Protein AF-A0A3B9VN60-F1 (afdb_monomer_lite)

Secondary structure (DSSP, 8-state):
--TT--SEE--BTTS--HHHHHHHHHTT-EE-BB--TT-HHHHHHHHHHT-S-B--S-HHHHHHHHHTT--

Foldseek 3Di:
DPPVPAQADEEALVDDALVVCVVQVVVNYQYAYEDCEVPLPSLVSCVVSPHPYYDDPDVVVSVVSVVVVVD

Structure (mmCIF, N/CA/C/O backbone):
data_AF-A0A3B9VN60-F1
#
_entry.id   AF-A0A3B9VN60-F1
#
loop_
_atom_site.group_PDB
_atom_site.id
_atom_site.type_symbol
_atom_site.label_atom_id
_atom_site.label_alt_id
_atom_site.label_comp_id
_atom_site.label_asym_id
_atom_site.label_entity_id
_atom_site.label_seq_id
_atom_site.pdbx_PDB_ins_code
_atom_site.Cartn_x
_atom_site.Cartn_y
_atom_site.Cartn_z
_atom_site.occupancy
_atom_site.B_iso_or_equiv
_atom_site.auth_seq_id
_atom_site.auth_comp_id
_atom_site.auth_asym_id
_atom_site.auth_atom_id
_atom_site.pdbx_PDB_model_num
ATOM 1 N N . ALA A 1 1 ? -16.204 4.098 13.044 1.00 53.44 1 ALA A N 1
ATOM 2 C CA . ALA A 1 1 ? -16.644 3.601 11.725 1.00 53.44 1 ALA A CA 1
ATOM 3 C C . ALA 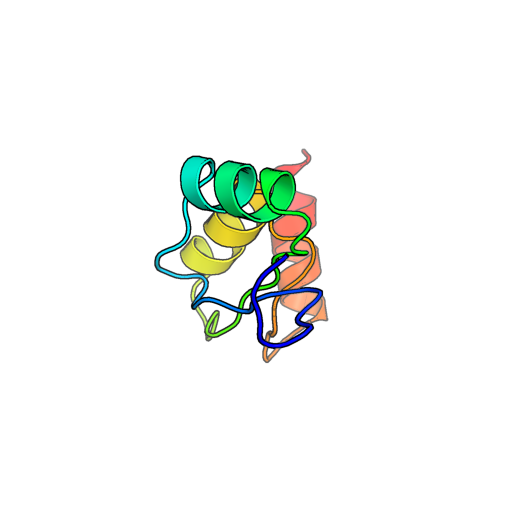A 1 1 ? -17.127 4.774 10.880 1.00 53.44 1 ALA A C 1
ATOM 5 O O . ALA A 1 1 ? -17.862 5.614 11.395 1.00 53.44 1 ALA A O 1
ATOM 6 N N . THR A 1 2 ? -16.701 4.879 9.619 1.00 55.16 2 THR A N 1
ATOM 7 C CA . THR A 1 2 ? -17.293 5.855 8.692 1.00 55.16 2 THR A CA 1
ATOM 8 C C . THR A 1 2 ? -18.761 5.476 8.485 1.00 55.16 2 THR A C 1
ATOM 10 O O . THR A 1 2 ? -19.090 4.297 8.369 1.00 55.16 2 THR A O 1
ATOM 13 N N . LYS A 1 3 ? -19.667 6.457 8.451 1.00 74.31 3 LYS A N 1
ATOM 14 C CA . LYS A 1 3 ? -21.123 6.235 8.300 1.00 74.31 3 LYS A CA 1
ATOM 15 C C . LYS A 1 3 ? -21.518 5.518 6.990 1.00 74.31 3 LYS A C 1
ATOM 17 O O . LYS A 1 3 ? -22.686 5.232 6.782 1.00 74.31 3 LYS A O 1
ATOM 22 N N . LEU A 1 4 ? -20.542 5.238 6.125 1.00 85.12 4 LEU A N 1
ATOM 23 C CA . LEU A 1 4 ? -20.670 4.581 4.827 1.00 85.12 4 LEU A CA 1
ATOM 24 C C . LEU A 1 4 ? -20.457 3.055 4.884 1.00 85.12 4 LEU A C 1
ATOM 26 O O . LEU A 1 4 ? -20.534 2.406 3.849 1.00 85.12 4 LEU A O 1
ATOM 30 N N . GLY A 1 5 ? -20.141 2.479 6.052 1.00 89.00 5 GLY A N 1
ATOM 31 C CA . GLY A 1 5 ? -19.926 1.030 6.190 1.00 89.00 5 GLY A CA 1
ATOM 32 C C . GLY A 1 5 ? -18.645 0.513 5.520 1.00 89.00 5 GLY A C 1
ATOM 33 O O . GLY A 1 5 ? -18.548 -0.665 5.192 1.00 89.00 5 GLY A O 1
ATOM 34 N N . LEU A 1 6 ? -17.659 1.388 5.295 1.00 90.50 6 LEU A N 1
ATOM 35 C CA . LEU A 1 6 ? -16.413 1.026 4.620 1.00 90.50 6 LEU A CA 1
ATOM 36 C C . LEU A 1 6 ? -15.433 0.350 5.584 1.00 90.50 6 LEU A C 1
ATOM 38 O O . LEU A 1 6 ? -15.203 0.840 6.689 1.00 90.50 6 LEU A O 1
ATOM 42 N N . SER A 1 7 ? -14.793 -0.720 5.114 1.00 94.06 7 SER A N 1
ATOM 43 C CA . SER A 1 7 ? -13.714 -1.433 5.812 1.00 94.06 7 SER A CA 1
ATOM 44 C C . SER A 1 7 ? -12.317 -1.112 5.265 1.00 94.06 7 SER A C 1
ATOM 46 O O . SER A 1 7 ? -11.317 -1.613 5.778 1.00 94.06 7 SER A O 1
ATOM 48 N N . GLY A 1 8 ? -12.212 -0.269 4.233 1.00 95.19 8 GLY A N 1
ATOM 49 C CA . GLY A 1 8 ? -10.923 0.125 3.678 1.00 95.19 8 GLY A CA 1
ATOM 50 C C . GLY A 1 8 ? -10.977 1.285 2.692 1.00 95.19 8 GLY A C 1
ATOM 51 O O . GLY A 1 8 ? -12.038 1.647 2.185 1.00 95.19 8 GLY A O 1
ATOM 52 N N . ILE A 1 9 ? -9.806 1.862 2.434 1.00 95.38 9 ILE A N 1
ATOM 53 C CA . ILE A 1 9 ? -9.599 2.981 1.507 1.00 95.38 9 ILE A CA 1
ATOM 54 C C . ILE A 1 9 ? -8.378 2.737 0.619 1.00 95.38 9 ILE A C 1
ATOM 56 O O . ILE A 1 9 ? -7.451 2.011 0.984 1.00 95.38 9 ILE A O 1
ATOM 60 N N . TYR A 1 10 ? -8.397 3.360 -0.560 1.00 96.44 10 TYR A N 1
ATOM 61 C CA . TYR A 1 10 ? -7.439 3.109 -1.634 1.00 96.44 10 TYR A CA 1
ATOM 62 C C . TYR A 1 10 ? -6.892 4.440 -2.177 1.00 96.44 10 TYR A C 1
ATOM 64 O O . TYR A 1 10 ? -7.290 4.864 -3.260 1.00 96.44 10 TYR A O 1
ATOM 72 N N . PRO A 1 11 ? -6.053 5.184 -1.431 1.00 96.81 11 PRO A N 1
ATOM 73 C CA . PRO A 1 11 ? -5.430 6.410 -1.932 1.00 96.81 11 PRO A CA 1
ATOM 74 C C . PRO A 1 11 ? -4.357 6.148 -3.003 1.00 96.81 11 PRO A C 1
ATOM 76 O O . PRO A 1 11 ? -3.783 5.063 -3.101 1.00 96.81 11 PRO A O 1
ATOM 79 N N . ASN A 1 12 ? -4.022 7.182 -3.777 1.00 96.75 12 ASN A N 1
ATOM 80 C CA . ASN A 1 12 ? -2.916 7.121 -4.732 1.00 96.75 12 ASN A CA 1
ATOM 81 C C . ASN A 1 12 ? -1.561 6.959 -4.008 1.00 96.75 12 ASN A C 1
ATOM 83 O O . ASN A 1 12 ? -1.231 7.715 -3.090 1.00 96.75 12 ASN A O 1
ATOM 87 N N . ALA A 1 13 ? -0.751 6.002 -4.459 1.00 96.38 13 ALA A N 1
ATOM 88 C CA . ALA A 1 13 ? 0.519 5.605 -3.859 1.00 96.38 13 ALA A CA 1
ATOM 89 C C . ALA A 1 13 ? 1.579 6.717 -3.821 1.00 96.38 13 ALA A C 1
ATOM 91 O O . ALA A 1 13 ? 2.465 6.698 -2.966 1.00 96.38 13 ALA A O 1
ATOM 92 N N . GLY A 1 14 ? 1.499 7.705 -4.715 1.00 92.56 14 GLY A N 1
ATOM 93 C CA . GLY A 1 14 ? 2.453 8.809 -4.782 1.00 92.56 14 GLY A CA 1
ATOM 94 C C . GLY A 1 14 ? 2.376 9.776 -3.597 1.00 92.56 14 GLY A C 1
ATOM 95 O O . GLY A 1 14 ? 3.338 10.502 -3.350 1.00 92.56 14 GLY A O 1
ATOM 96 N N . ARG A 1 15 ? 1.262 9.785 -2.850 1.00 90.12 15 ARG A N 1
ATOM 97 C CA . ARG A 1 15 ? 0.970 10.809 -1.827 1.00 90.12 15 ARG A CA 1
ATOM 98 C C . ARG A 1 15 ? 0.787 10.271 -0.411 1.00 90.12 15 ARG A C 1
ATOM 100 O O . ARG A 1 15 ? 0.521 11.051 0.498 1.00 90.12 15 ARG A O 1
ATOM 107 N N . VAL A 1 16 ? 0.920 8.962 -0.212 1.00 93.81 16 VAL A N 1
ATOM 108 C CA . VAL A 1 16 ? 0.715 8.357 1.107 1.00 93.81 16 VAL A CA 1
ATOM 109 C C . VAL A 1 16 ? 1.910 8.549 2.035 1.00 93.81 16 VAL A C 1
ATOM 111 O O . VAL A 1 16 ? 3.069 8.551 1.611 1.00 93.81 16 VAL A O 1
ATOM 114 N N . THR A 1 17 ? 1.610 8.667 3.324 1.00 95.25 17 THR A N 1
ATOM 115 C CA . THR A 1 17 ? 2.581 8.769 4.416 1.00 95.25 17 THR A CA 1
ATOM 116 C C . THR A 1 17 ? 2.272 7.751 5.510 1.00 95.25 17 THR A C 1
ATOM 118 O O . THR A 1 17 ? 1.128 7.324 5.669 1.00 95.25 17 THR A O 1
ATOM 121 N N . LYS A 1 18 ? 3.275 7.410 6.328 1.00 95.62 18 LYS A N 1
ATOM 122 C CA . LYS A 1 18 ? 3.094 6.519 7.484 1.00 95.62 18 LYS A CA 1
ATOM 123 C C . LYS A 1 18 ? 2.053 7.052 8.477 1.00 95.62 18 LYS A C 1
ATOM 125 O O . LYS A 1 18 ? 1.255 6.273 8.976 1.00 95.62 18 LYS A O 1
ATOM 130 N N . LYS A 1 19 ? 2.008 8.371 8.717 1.00 95.81 19 LYS A N 1
ATOM 131 C CA . LYS A 1 19 ? 1.006 8.980 9.608 1.00 95.81 19 LYS A CA 1
ATOM 132 C C . LYS A 1 19 ? -0.418 8.718 9.111 1.00 95.81 19 LYS A C 1
ATOM 134 O O . LYS A 1 19 ? -1.241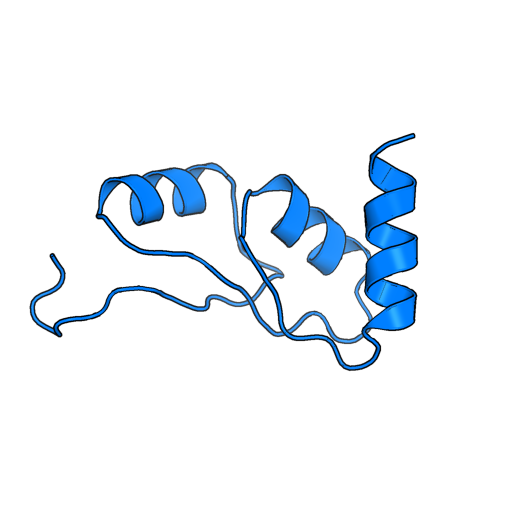 8.241 9.876 1.00 95.81 19 LYS A O 1
ATOM 139 N N . GLN A 1 20 ? -0.687 8.973 7.829 1.00 95.12 20 GLN A N 1
ATOM 140 C CA . GLN A 1 20 ? -2.014 8.741 7.241 1.00 95.12 20 GLN A CA 1
ATOM 141 C C . GLN A 1 20 ? -2.429 7.266 7.308 1.00 95.12 20 GLN A C 1
ATOM 143 O O . GLN A 1 20 ? -3.598 6.971 7.534 1.00 95.12 20 GLN A O 1
ATOM 148 N N . MET A 1 21 ? -1.474 6.347 7.134 1.00 95.38 21 MET A N 1
ATOM 149 C CA . MET A 1 21 ? -1.712 4.907 7.274 1.00 95.38 21 MET A CA 1
ATOM 150 C C . MET A 1 21 ? -2.083 4.551 8.712 1.00 95.38 21 MET A C 1
ATOM 152 O O . MET A 1 21 ? -3.092 3.891 8.935 1.00 95.38 21 MET A O 1
ATOM 156 N N . THR A 1 22 ? -1.316 5.039 9.690 1.00 96.12 22 THR A N 1
ATOM 157 C CA . THR A 1 22 ? -1.613 4.846 11.114 1.00 96.12 22 THR A CA 1
ATOM 158 C C . THR A 1 22 ? -2.983 5.406 11.483 1.00 96.12 22 THR A C 1
ATOM 160 O O . THR A 1 22 ? -3.765 4.703 12.112 1.00 96.12 22 THR A O 1
ATOM 163 N N . ASP A 1 23 ? -3.301 6.633 11.067 1.00 96.06 23 ASP A N 1
ATOM 164 C CA . ASP A 1 23 ? -4.583 7.269 11.381 1.00 96.06 23 ASP A CA 1
ATOM 165 C C . ASP A 1 23 ? -5.765 6.460 10.805 1.00 96.06 23 ASP A C 1
ATOM 167 O O . ASP A 1 23 ? -6.756 6.224 11.497 1.00 9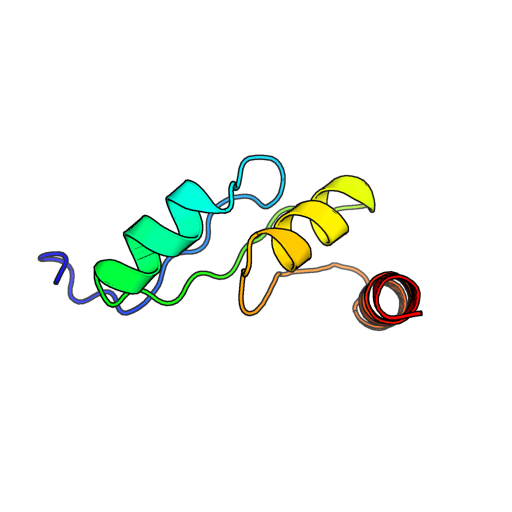6.06 23 ASP A O 1
ATOM 171 N N . ALA A 1 24 ? -5.654 5.985 9.557 1.00 95.00 24 ALA A N 1
ATOM 172 C CA . ALA A 1 24 ? -6.687 5.171 8.916 1.00 95.00 24 ALA A CA 1
ATOM 173 C C . ALA A 1 24 ? -6.836 3.789 9.574 1.00 95.00 24 ALA A C 1
ATOM 175 O O . ALA A 1 24 ? -7.957 3.366 9.865 1.00 95.00 24 ALA A O 1
ATOM 176 N N . ASN A 1 25 ? -5.721 3.119 9.872 1.00 95.00 25 ASN A N 1
ATOM 177 C CA . ASN A 1 25 ? -5.725 1.827 10.557 1.00 95.00 25 ASN A CA 1
ATOM 178 C C . ASN A 1 25 ? -6.346 1.944 11.960 1.00 95.00 25 ASN A C 1
ATOM 180 O O . ASN A 1 25 ? -7.185 1.123 12.324 1.00 95.00 25 ASN A O 1
ATOM 184 N N . SER A 1 26 ? -6.019 2.999 12.716 1.00 95.44 26 SER A N 1
ATOM 185 C CA . SER A 1 26 ? -6.626 3.292 14.026 1.00 95.44 26 SER A CA 1
ATOM 186 C C . SER A 1 26 ? -8.132 3.560 13.943 1.00 95.44 26 SER A C 1
ATOM 188 O O . SER A 1 26 ? -8.856 3.331 14.908 1.00 95.44 26 SER A O 1
ATOM 190 N N . ALA A 1 27 ? -8.629 4.009 12.787 1.00 94.06 27 ALA A N 1
ATOM 191 C CA . ALA A 1 27 ? -10.058 4.161 12.520 1.00 94.06 27 ALA A CA 1
ATOM 192 C C . ALA A 1 27 ? -10.750 2.849 12.085 1.00 94.06 27 ALA A C 1
ATOM 194 O O . ALA A 1 27 ? -11.953 2.861 11.800 1.00 94.06 27 ALA A O 1
ATOM 195 N N . GLY A 1 28 ? -10.013 1.734 12.031 1.00 93.69 28 GLY A N 1
ATOM 196 C CA . GLY A 1 28 ? -10.497 0.418 11.609 1.00 93.69 28 GLY A CA 1
ATOM 197 C C . GLY A 1 28 ? -10.513 0.209 10.093 1.00 93.69 28 GLY A C 1
ATOM 198 O O . GLY A 1 28 ? -11.183 -0.703 9.616 1.00 93.69 28 GLY A O 1
ATOM 199 N N . LEU A 1 29 ? -9.820 1.056 9.325 1.00 95.31 29 LEU A N 1
ATOM 200 C CA . LEU A 1 29 ? -9.762 0.953 7.868 1.00 95.31 29 LEU A CA 1
ATOM 201 C C . LEU A 1 29 ? -8.502 0.219 7.424 1.00 95.31 29 LEU A C 1
ATOM 203 O O . LEU A 1 29 ? -7.396 0.578 7.811 1.00 95.31 29 LEU A O 1
ATOM 207 N N . VAL A 1 30 ? -8.658 -0.743 6.520 1.00 96.44 30 VAL A N 1
ATOM 208 C CA . VAL A 1 30 ? -7.539 -1.326 5.778 1.00 96.44 30 VAL A CA 1
ATOM 209 C C . VAL A 1 30 ? -7.120 -0.375 4.658 1.00 96.44 30 VAL A C 1
ATOM 211 O O . VAL A 1 30 ? -7.952 0.034 3.845 1.00 96.44 30 VAL A O 1
ATOM 214 N N . VAL A 1 31 ? -5.827 -0.060 4.558 1.00 97.25 31 VAL A N 1
ATOM 215 C CA . VAL A 1 31 ? -5.317 0.803 3.483 1.00 97.25 31 VAL A CA 1
ATOM 216 C C . VAL A 1 31 ? -4.564 0.006 2.422 1.00 97.25 31 VAL A C 1
ATOM 218 O O . VAL A 1 31 ? -3.556 -0.647 2.696 1.00 97.25 31 VAL A O 1
ATOM 221 N N . ARG A 1 32 ? -5.030 0.115 1.178 1.00 97.81 32 ARG A N 1
ATOM 222 C CA . ARG A 1 32 ? -4.309 -0.294 -0.040 1.00 97.81 32 ARG A CA 1
ATOM 223 C C . ARG A 1 32 ? -4.037 0.946 -0.889 1.00 97.81 32 ARG A C 1
ATOM 225 O O . ARG A 1 32 ? -4.505 2.024 -0.552 1.00 97.81 32 ARG A O 1
ATOM 232 N N . THR A 1 33 ? -3.274 0.848 -1.968 1.00 97.94 33 THR A N 1
ATOM 233 C CA . THR A 1 33 ? -3.033 2.001 -2.852 1.00 97.94 33 THR A CA 1
ATOM 234 C C . THR A 1 33 ? -3.229 1.670 -4.326 1.00 97.94 33 THR A C 1
ATOM 236 O O . THR A 1 33 ? -3.443 0.519 -4.698 1.00 97.94 33 THR A O 1
ATOM 239 N N . TRP A 1 34 ? -3.173 2.691 -5.175 1.00 97.19 34 TRP A N 1
ATOM 240 C CA . TRP A 1 34 ? -3.163 2.552 -6.632 1.00 97.19 34 TRP A CA 1
ATOM 241 C C . TRP A 1 34 ? -2.265 3.611 -7.276 1.00 97.19 34 TRP A C 1
ATOM 243 O O . TRP A 1 34 ? -1.748 4.495 -6.591 1.00 97.19 34 TRP A O 1
ATOM 253 N N . GLY A 1 35 ? -2.091 3.542 -8.596 1.00 95.62 35 GLY A N 1
ATOM 254 C CA . GLY A 1 35 ? -1.378 4.574 -9.357 1.00 95.62 35 GLY A CA 1
ATOM 255 C C . GLY A 1 35 ? 0.137 4.505 -9.193 1.00 95.62 35 GLY A C 1
ATOM 256 O O . GLY A 1 35 ? 0.789 5.533 -9.023 1.00 95.62 35 GLY A O 1
ATOM 257 N N . ILE A 1 36 ? 0.680 3.284 -9.192 1.00 96.31 36 ILE A N 1
ATOM 258 C CA . ILE A 1 36 ? 2.126 3.044 -9.213 1.00 96.31 36 ILE A CA 1
ATOM 259 C C . ILE A 1 36 ? 2.719 3.383 -10.582 1.00 96.31 36 ILE A C 1
ATOM 261 O O . ILE A 1 36 ? 3.792 3.992 -10.620 1.00 96.31 36 ILE A O 1
ATOM 265 N N . ASP A 1 37 ? 2.027 3.015 -11.671 1.00 89.75 37 ASP A N 1
ATOM 266 C CA . ASP A 1 37 ? 2.532 3.138 -13.047 1.00 89.75 37 ASP A CA 1
ATOM 267 C C . ASP A 1 37 ? 3.966 2.552 -13.107 1.00 89.75 37 ASP A C 1
ATOM 269 O O . ASP A 1 37 ? 4.232 1.470 -12.574 1.00 89.75 37 ASP A O 1
ATOM 273 N N . ASN A 1 38 ? 4.935 3.290 -13.641 1.00 89.50 38 ASN A N 1
ATOM 274 C CA . ASN A 1 38 ? 6.339 2.896 -13.706 1.00 89.50 38 ASN A CA 1
ATOM 275 C C . ASN A 1 38 ? 7.191 3.420 -12.528 1.00 89.50 38 ASN A C 1
ATOM 277 O O . ASN A 1 38 ? 8.420 3.279 -12.516 1.00 89.50 38 ASN A O 1
ATOM 281 N N . SER A 1 39 ? 6.572 4.020 -11.505 1.00 94.94 39 SER A N 1
ATOM 282 C CA . SER A 1 39 ? 7.281 4.680 -10.405 1.00 94.94 39 SER A CA 1
ATOM 283 C C . SER A 1 39 ? 7.720 3.707 -9.309 1.00 94.94 39 SER A C 1
ATOM 285 O O . SER A 1 39 ? 7.013 3.440 -8.332 1.00 94.94 39 SER A O 1
ATOM 287 N N . LYS A 1 40 ? 8.982 3.261 -9.387 1.00 95.19 40 LYS A N 1
ATOM 288 C CA . LYS A 1 40 ? 9.623 2.491 -8.301 1.00 95.19 40 LYS A CA 1
ATOM 289 C C . LYS A 1 40 ? 9.587 3.244 -6.964 1.00 95.19 40 LYS A C 1
ATOM 291 O O . LYS A 1 40 ? 9.492 2.625 -5.907 1.00 95.19 40 LYS A O 1
ATOM 296 N N . ALA A 1 41 ? 9.677 4.575 -6.992 1.00 95.06 41 ALA A N 1
ATOM 297 C CA . ALA A 1 41 ? 9.620 5.404 -5.791 1.00 95.06 41 ALA A CA 1
ATOM 298 C C . ALA A 1 41 ? 8.230 5.369 -5.135 1.00 95.06 41 ALA A C 1
ATOM 300 O O . ALA A 1 41 ? 8.149 5.246 -3.913 1.00 95.06 41 ALA A O 1
ATOM 301 N N . ALA A 1 42 ? 7.151 5.418 -5.925 1.00 96.31 42 ALA A N 1
ATOM 302 C CA . ALA A 1 42 ? 5.787 5.287 -5.413 1.00 96.31 42 ALA A CA 1
ATOM 303 C C . ALA A 1 42 ? 5.544 3.895 -4.810 1.00 96.31 42 ALA A C 1
ATOM 305 O O . ALA A 1 42 ? 5.008 3.800 -3.707 1.00 96.31 42 ALA A O 1
ATOM 306 N N . LEU A 1 43 ? 6.030 2.831 -5.463 1.00 97.06 43 LEU A N 1
ATOM 307 C CA . LEU A 1 43 ? 5.946 1.461 -4.938 1.00 97.06 43 LEU A CA 1
ATOM 308 C C . LEU A 1 43 ? 6.644 1.325 -3.585 1.00 97.06 43 LEU A C 1
ATOM 310 O O . LEU A 1 43 ? 6.049 0.862 -2.611 1.00 97.06 43 LEU A O 1
ATOM 314 N N . ARG A 1 44 ? 7.885 1.812 -3.495 1.00 95.62 44 ARG A N 1
ATOM 315 C 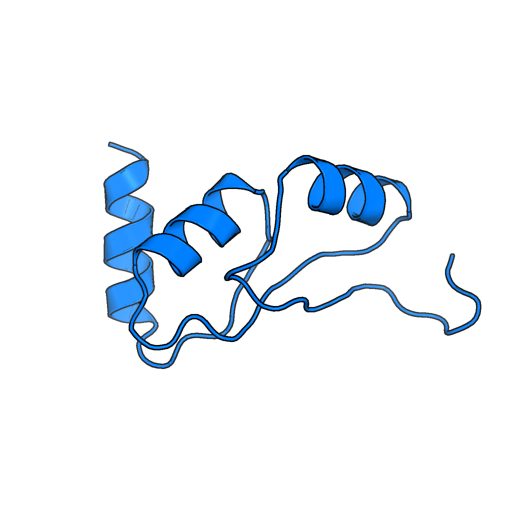CA . ARG A 1 44 ? 8.655 1.816 -2.244 1.00 95.62 44 ARG A CA 1
ATOM 316 C C . ARG A 1 44 ? 7.975 2.645 -1.160 1.00 95.62 44 ARG A C 1
ATOM 318 O O . ARG A 1 44 ? 7.952 2.222 -0.008 1.00 95.62 44 ARG A O 1
ATOM 325 N N . ARG A 1 45 ? 7.420 3.810 -1.509 1.00 95.50 45 ARG A N 1
ATOM 326 C CA . ARG A 1 45 ? 6.691 4.678 -0.574 1.00 95.50 45 ARG A CA 1
ATOM 327 C C . ARG A 1 45 ? 5.457 3.979 -0.020 1.00 95.50 45 ARG A C 1
ATOM 329 O O . ARG A 1 45 ? 5.286 3.979 1.196 1.00 95.50 45 ARG A O 1
ATOM 336 N N . ALA A 1 46 ? 4.627 3.388 -0.878 1.00 96.12 46 ALA A N 1
ATOM 337 C CA . ALA A 1 46 ? 3.423 2.676 -0.461 1.00 96.12 46 ALA A CA 1
ATOM 338 C C . ALA A 1 46 ? 3.765 1.520 0.487 1.00 96.12 46 ALA A C 1
ATOM 340 O O . ALA A 1 46 ? 3.213 1.452 1.585 1.00 96.12 46 ALA A O 1
ATOM 341 N N . TYR A 1 47 ? 4.745 0.693 0.109 1.00 95.38 47 TYR A N 1
ATOM 342 C CA . TYR A 1 47 ? 5.224 -0.418 0.930 1.00 95.38 47 TYR A CA 1
ATOM 343 C C . TYR A 1 47 ? 5.750 0.057 2.295 1.00 95.38 47 TYR A C 1
ATOM 345 O O . TYR A 1 47 ? 5.266 -0.376 3.337 1.00 95.38 47 TYR A O 1
ATOM 353 N N . ARG A 1 48 ? 6.679 1.025 2.317 1.00 94.81 48 ARG A N 1
ATOM 354 C CA . ARG A 1 48 ? 7.274 1.547 3.565 1.00 94.81 48 ARG A CA 1
ATOM 355 C C . ARG A 1 48 ? 6.285 2.301 4.452 1.00 94.81 48 ARG A C 1
ATOM 357 O O . ARG A 1 48 ? 6.500 2.393 5.657 1.00 94.81 48 ARG A O 1
ATOM 364 N N . SER A 1 49 ? 5.228 2.866 3.871 1.00 95.00 49 SER A N 1
ATOM 365 C CA . SER A 1 49 ? 4.179 3.543 4.639 1.00 95.00 49 SER A CA 1
ATOM 366 C C . SER A 1 49 ? 3.265 2.554 5.366 1.00 95.00 49 SER A C 1
ATOM 368 O O . SER A 1 49 ? 2.574 2.972 6.288 1.00 95.00 49 SER A O 1
ATOM 370 N N . GLY A 1 50 ? 3.289 1.265 5.002 1.00 94.56 50 GLY A N 1
ATOM 371 C CA . GLY A 1 50 ? 2.476 0.219 5.625 1.00 94.56 50 GLY A CA 1
ATOM 372 C C . GLY A 1 50 ? 1.177 -0.101 4.881 1.00 94.56 50 GLY A C 1
ATOM 373 O O . GLY A 1 50 ? 0.273 -0.676 5.479 1.00 94.56 50 GLY A O 1
ATOM 374 N N . ALA A 1 51 ? 1.060 0.264 3.598 1.00 96.12 51 ALA A N 1
ATOM 375 C CA . ALA A 1 51 ? -0.070 -0.178 2.784 1.00 96.12 51 ALA A CA 1
ATOM 376 C C . ALA A 1 51 ? -0.028 -1.705 2.612 1.00 96.12 51 ALA A C 1
ATOM 378 O O . ALA A 1 51 ? 1.013 -2.260 2.260 1.00 96.12 51 ALA A O 1
ATOM 379 N N . VAL A 1 52 ? -1.163 -2.3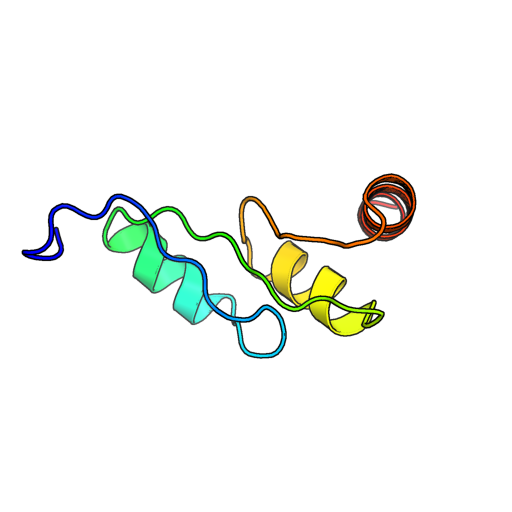84 2.797 1.00 96.12 52 VAL A N 1
ATOM 380 C CA . VAL A 1 52 ? -1.227 -3.861 2.743 1.00 96.12 52 VAL A CA 1
ATOM 381 C C . VAL A 1 52 ? -1.353 -4.418 1.321 1.00 96.12 52 VAL A C 1
ATOM 383 O O . VAL A 1 52 ? -1.464 -5.624 1.121 1.00 96.12 52 VAL A O 1
ATOM 386 N N . GLY A 1 53 ? -1.381 -3.546 0.315 1.00 95.88 53 GLY A N 1
ATOM 387 C CA . GLY A 1 53 ? -1.449 -3.920 -1.093 1.00 95.88 53 GLY A CA 1
ATOM 388 C C . GLY A 1 53 ? -1.510 -2.700 -2.003 1.00 95.88 53 GLY A C 1
ATOM 389 O O . GLY A 1 53 ? -1.836 -1.597 -1.559 1.00 95.88 53 GLY A O 1
ATOM 390 N N . THR A 1 54 ? -1.198 -2.890 -3.282 1.00 97.19 54 THR A N 1
ATOM 391 C CA . THR A 1 54 ? -1.304 -1.844 -4.301 1.00 97.19 54 THR A CA 1
ATOM 392 C C . THR A 1 54 ? -1.568 -2.443 -5.677 1.00 97.19 54 THR A C 1
ATOM 394 O O . THR A 1 54 ? -1.120 -3.556 -5.952 1.00 97.19 54 THR A O 1
ATOM 397 N N . THR A 1 55 ? -2.300 -1.736 -6.536 1.00 97.19 55 THR A N 1
ATOM 398 C CA . THR A 1 55 ? -2.443 -2.131 -7.945 1.00 97.19 55 THR A CA 1
ATOM 399 C C . THR A 1 55 ? -1.171 -1.789 -8.719 1.00 97.19 55 THR A C 1
ATOM 401 O O . THR A 1 55 ? -0.654 -0.675 -8.603 1.00 97.19 55 THR A O 1
ATOM 404 N N . VAL A 1 56 ? -0.706 -2.717 -9.549 1.00 96.50 56 VAL A N 1
ATOM 405 C CA . VAL A 1 56 ? 0.458 -2.556 -10.429 1.00 96.50 56 VAL A CA 1
ATOM 406 C C . VAL A 1 56 ? 0.170 -3.194 -11.778 1.00 96.50 56 VAL A C 1
ATOM 408 O O . VAL A 1 56 ? -0.502 -4.221 -11.833 1.00 96.50 56 VAL A O 1
ATOM 411 N N . ASP A 1 57 ? 0.747 -2.634 -12.836 1.00 94.69 57 ASP A N 1
ATOM 412 C CA . ASP A 1 57 ? 0.624 -3.203 -14.183 1.00 94.69 57 ASP A CA 1
ATOM 413 C C . ASP A 1 57 ? 1.496 -4.461 -14.341 1.00 94.69 57 ASP A C 1
ATOM 415 O O . ASP A 1 57 ? 1.165 -5.378 -15.087 1.00 94.69 57 ASP A O 1
ATOM 419 N N . TRP A 1 58 ? 2.599 -4.536 -13.582 1.00 94.50 58 TRP A N 1
ATOM 420 C CA . TRP A 1 58 ? 3.610 -5.595 -13.681 1.00 94.50 58 TRP A CA 1
ATOM 421 C C . TRP A 1 58 ? 3.889 -6.250 -12.313 1.00 94.50 58 TRP A C 1
ATOM 423 O O . TRP A 1 58 ? 4.870 -5.898 -11.646 1.00 94.50 58 TRP A O 1
ATOM 433 N N . PRO A 1 59 ? 3.057 -7.208 -11.859 1.00 95.31 59 PRO A N 1
ATOM 434 C CA . PRO A 1 59 ? 3.133 -7.764 -10.503 1.00 95.31 59 PRO A CA 1
ATOM 435 C C . PRO A 1 59 ? 4.449 -8.485 -10.182 1.00 95.31 59 PRO A C 1
ATOM 437 O O . PRO A 1 59 ? 4.982 -8.304 -9.088 1.00 95.31 59 PRO A O 1
ATOM 440 N N . ALA A 1 60 ? 5.018 -9.239 -11.129 1.00 96.25 60 ALA A N 1
ATOM 441 C CA . ALA A 1 60 ? 6.302 -9.922 -10.930 1.00 96.25 60 ALA A CA 1
ATOM 442 C C . ALA A 1 60 ? 7.441 -8.923 -10.649 1.00 96.25 60 ALA A C 1
ATOM 444 O O . ALA A 1 60 ? 8.128 -9.013 -9.635 1.00 96.25 60 ALA A O 1
ATOM 445 N N . LYS A 1 61 ? 7.551 -7.881 -11.481 1.00 94.81 61 LYS A N 1
ATOM 446 C CA . LYS A 1 61 ? 8.541 -6.806 -11.322 1.00 94.81 61 LYS A CA 1
ATOM 447 C C . LYS A 1 61 ? 8.351 -6.024 -10.020 1.00 94.81 61 LYS A C 1
ATOM 449 O O . LYS A 1 61 ? 9.322 -5.621 -9.383 1.00 94.81 61 LYS A O 1
A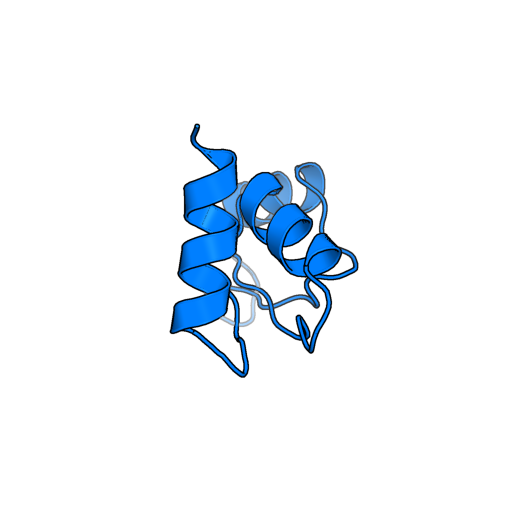TOM 454 N N . ALA A 1 62 ? 7.103 -5.785 -9.613 1.00 95.75 62 ALA A N 1
ATOM 455 C CA . ALA A 1 62 ? 6.815 -5.121 -8.345 1.00 95.75 62 ALA A CA 1
ATOM 456 C C . ALA A 1 62 ? 7.315 -5.948 -7.151 1.00 95.75 62 ALA A C 1
ATOM 458 O O . ALA A 1 62 ? 7.894 -5.388 -6.218 1.00 95.75 62 ALA A O 1
ATOM 459 N N . ARG A 1 63 ? 7.146 -7.274 -7.207 1.00 95.06 63 ARG A N 1
ATOM 460 C CA . ARG A 1 63 ? 7.641 -8.190 -6.179 1.00 95.06 63 ARG A CA 1
ATOM 461 C C . ARG A 1 63 ? 9.165 -8.168 -6.069 1.00 95.06 63 ARG A C 1
ATOM 463 O O . ARG A 1 63 ? 9.663 -7.969 -4.966 1.00 95.06 63 ARG A O 1
ATOM 470 N N . GLU A 1 64 ? 9.883 -8.243 -7.188 1.00 95.88 64 GLU A N 1
ATOM 471 C CA . GLU A 1 64 ? 11.352 -8.131 -7.211 1.00 95.88 64 GLU A CA 1
ATOM 472 C C . GLU A 1 64 ? 11.844 -6.840 -6.534 1.00 95.88 64 GLU A C 1
ATOM 474 O O . GLU A 1 64 ? 12.777 -6.856 -5.731 1.00 95.88 64 GLU A O 1
ATOM 479 N N . ILE A 1 65 ? 11.193 -5.705 -6.824 1.00 95.06 65 ILE A N 1
ATOM 480 C CA . ILE A 1 65 ? 11.545 -4.408 -6.229 1.00 95.06 65 ILE A CA 1
ATOM 481 C C . ILE A 1 65 ? 11.304 -4.396 -4.716 1.00 95.06 65 ILE A C 1
ATOM 483 O O . ILE A 1 65 ? 12.070 -3.755 -4.000 1.00 95.06 65 ILE A O 1
ATOM 487 N N . ILE A 1 66 ? 10.235 -5.032 -4.227 1.00 94.44 66 ILE A N 1
ATOM 488 C CA . ILE A 1 66 ? 9.921 -5.089 -2.791 1.00 94.44 66 ILE A CA 1
ATOM 489 C C . ILE A 1 66 ? 10.907 -6.002 -2.059 1.00 94.44 66 ILE A C 1
ATOM 491 O O . ILE A 1 66 ? 11.443 -5.603 -1.026 1.00 94.44 66 ILE A O 1
ATOM 495 N N . GLU A 1 67 ? 11.187 -7.189 -2.598 1.00 95.06 67 GLU A N 1
ATOM 496 C CA . GLU A 1 67 ? 12.141 -8.142 -2.015 1.00 95.06 67 GLU A CA 1
ATOM 497 C C . GLU A 1 67 ? 13.557 -7.545 -1.949 1.00 95.06 67 GLU A C 1
ATOM 499 O O . GLU A 1 67 ? 14.290 -7.776 -0.988 1.00 95.06 67 GLU A O 1
ATOM 504 N N . SER A 1 68 ? 13.922 -6.673 -2.897 1.00 93.88 68 SER A N 1
ATOM 505 C CA . SER A 1 68 ? 15.195 -5.943 -2.854 1.00 93.88 68 SER A CA 1
ATOM 506 C C . SER A 1 68 ? 15.293 -4.897 -1.730 1.00 93.88 68 SER A C 1
ATOM 508 O O . SER A 1 68 ? 16.350 -4.290 -1.589 1.00 93.88 68 SER A O 1
ATOM 510 N N . LEU A 1 69 ? 14.214 -4.598 -0.995 1.00 89.44 69 LEU A N 1
ATOM 511 C CA . LEU A 1 69 ? 14.225 -3.676 0.154 1.00 89.44 69 LEU A CA 1
ATOM 512 C C . LEU A 1 69 ? 14.437 -4.388 1.494 1.00 89.44 69 LEU A C 1
ATOM 514 O O . LEU A 1 69 ? 14.603 -3.705 2.501 1.00 89.44 69 LEU A O 1
ATOM 518 N N . GLN A 1 70 ? 14.309 -5.716 1.514 1.00 77.00 70 GLN A N 1
ATOM 519 C CA . GLN A 1 70 ? 14.408 -6.549 2.716 1.00 77.00 70 GLN A CA 1
ATOM 520 C C . GLN A 1 70 ? 15.819 -7.123 2.924 1.00 77.00 70 GLN A C 1
ATOM 522 O O . GLN A 1 70 ? 16.080 -7.710 3.971 1.00 77.00 70 GLN A O 1
ATOM 527 N N . LYS A 1 71 ? 16.693 -6.967 1.925 1.00 57.59 71 LYS A N 1
ATOM 528 C CA . LYS A 1 71 ? 18.131 -7.235 2.012 1.00 57.59 71 LYS A CA 1
ATOM 529 C C . LYS A 1 71 ? 18.841 -6.031 2.615 1.00 57.59 71 LYS A C 1
ATOM 531 O O . LYS A 1 71 ? 19.780 -6.266 3.399 1.00 57.59 71 LYS A O 1
#

Sequence (71 aa):
ATKLGLSGIYPNAGRVTKKQMTDANSAGLVVRTWGIDNSKAALRRAYRSGAVGTTVDWPAKAREIIESLQK

Radius of gyration: 12.56 Å; chains: 1; bounding box: 39×21×28 Å

pLDDT: mean 92.68, std 8.75, range [53.44, 97.94]